Protein AF-A0A1M6U7M4-F1 (afdb_monomer_lite)

pLDDT: mean 81.3, std 14.47, range [47.41, 97.12]

Foldseek 3Di:
DVVVCVVVVHDPVVVVVVVVCVVVVNDDDPDPPPDDDDDDDDDDDDPVCPPPPPPPVPQDWDWDDDPPDIDTHGPPDDPVVVVVVVVVVPDDDD

Sequence (94 aa):
MNAIAERYDIRPNQLSAWRRLAKQGQLVLPPAELGEPVFAPLVICDPTETPELSDAKPQQVIRIVKGTTRIELSSDTSAGQIAAIVRTLEAPAC

Secondary structure (DSSP, 8-state):
-HHHHHHTT--HHHHHHHHHHHHTT--PPPP-TTSS-PPPP-----TT------------EEEEEETTEEEEEETT--HHHHHHHHHHHHSPP-

Organism: NCBI:txid391948

Structure (mmCIF, N/CA/C/O backbone):
data_AF-A0A1M6U7M4-F1
#
_entry.id   AF-A0A1M6U7M4-F1
#
loop_
_atom_site.group_PDB
_atom_site.id
_atom_site.type_symbol
_atom_site.label_atom_id
_atom_site.label_alt_id
_atom_site.label_comp_id
_atom_site.label_asym_id
_atom_site.label_entity_id
_atom_site.label_seq_id
_atom_site.pdbx_PDB_ins_code
_atom_site.Cartn_x
_atom_site.Cartn_y
_atom_site.Cartn_z
_atom_site.occupancy
_atom_site.B_iso_or_equiv
_atom_site.auth_seq_id
_atom_site.auth_comp_id
_atom_site.auth_asym_id
_atom_site.auth_atom_id
_atom_site.pdbx_PDB_model_num
ATOM 1 N N . MET A 1 1 ? 8.941 -14.054 1.263 1.00 62.78 1 MET A N 1
ATOM 2 C CA . MET A 1 1 ? 7.631 -13.815 0.608 1.00 62.78 1 MET A CA 1
ATOM 3 C C . MET A 1 1 ? 6.555 -13.435 1.614 1.00 62.78 1 MET A C 1
ATOM 5 O O . MET A 1 1 ? 5.881 -12.449 1.360 1.00 62.78 1 MET A O 1
ATOM 9 N N . ASN A 1 2 ? 6.429 -14.143 2.743 1.00 76.25 2 ASN A N 1
ATOM 10 C CA . ASN A 1 2 ? 5.388 -13.870 3.746 1.00 76.25 2 ASN A CA 1
ATOM 11 C C . ASN A 1 2 ? 5.404 -12.429 4.268 1.00 76.25 2 ASN A C 1
ATOM 13 O O . ASN A 1 2 ? 4.368 -11.789 4.235 1.00 76.25 2 ASN A O 1
ATOM 17 N N . ALA A 1 3 ? 6.576 -11.865 4.572 1.00 85.88 3 ALA A N 1
ATOM 18 C CA . ALA A 1 3 ? 6.670 -10.471 5.022 1.00 85.88 3 ALA A CA 1
ATOM 19 C C . ALA A 1 3 ? 6.124 -9.436 4.009 1.00 85.88 3 ALA A C 1
ATOM 21 O O . ALA A 1 3 ? 5.584 -8.410 4.406 1.00 85.88 3 ALA A O 1
ATOM 22 N N . ILE A 1 4 ? 6.247 -9.689 2.697 1.00 86.44 4 ILE A N 1
ATOM 23 C CA . ILE A 1 4 ? 5.675 -8.808 1.658 1.00 86.44 4 ILE A CA 1
ATOM 24 C C . ILE A 1 4 ? 4.162 -9.020 1.567 1.00 86.44 4 ILE A C 1
ATOM 26 O O . ILE A 1 4 ? 3.412 -8.057 1.475 1.00 86.44 4 ILE A O 1
ATOM 30 N N . ALA A 1 5 ? 3.724 -10.277 1.612 1.00 91.56 5 ALA A N 1
ATOM 31 C CA . ALA A 1 5 ? 2.313 -10.641 1.647 1.00 91.56 5 ALA A CA 1
ATOM 32 C C . ALA A 1 5 ? 1.590 -9.994 2.845 1.00 91.56 5 ALA A C 1
ATOM 34 O O . ALA A 1 5 ? 0.580 -9.334 2.651 1.00 91.56 5 ALA A O 1
ATOM 35 N N . GLU A 1 6 ? 2.157 -10.085 4.047 1.00 88.75 6 GLU A N 1
ATOM 36 C CA . GLU A 1 6 ? 1.637 -9.459 5.270 1.00 88.75 6 GLU A CA 1
ATOM 37 C C . GLU A 1 6 ? 1.612 -7.931 5.178 1.00 88.75 6 GLU A C 1
ATOM 39 O O . GLU A 1 6 ? 0.601 -7.314 5.498 1.00 88.75 6 GLU A O 1
ATOM 44 N N . ARG A 1 7 ? 2.695 -7.307 4.688 1.00 92.00 7 ARG A N 1
ATOM 45 C CA . ARG A 1 7 ? 2.786 -5.841 4.562 1.00 92.00 7 ARG A CA 1
ATOM 46 C C . ARG A 1 7 ? 1.682 -5.248 3.687 1.00 92.00 7 ARG A C 1
ATOM 48 O O . ARG A 1 7 ? 1.245 -4.132 3.945 1.00 92.00 7 ARG A O 1
ATOM 55 N N . TYR A 1 8 ? 1.282 -5.967 2.645 1.00 89.44 8 TYR A N 1
ATOM 56 C CA . TYR A 1 8 ? 0.309 -5.492 1.665 1.00 89.44 8 TYR A CA 1
ATOM 57 C C . TYR A 1 8 ? -1.038 -6.228 1.750 1.00 89.44 8 TYR A C 1
ATOM 59 O O . TYR A 1 8 ? -1.836 -6.117 0.825 1.00 89.44 8 TYR A O 1
ATOM 67 N N . ASP A 1 9 ? -1.277 -6.983 2.828 1.00 90.88 9 ASP A N 1
ATOM 68 C CA . ASP A 1 9 ? -2.494 -7.779 3.061 1.00 90.88 9 ASP A CA 1
ATOM 69 C C . ASP A 1 9 ? -2.887 -8.694 1.878 1.00 90.88 9 ASP A C 1
ATOM 71 O O . ASP A 1 9 ? -4.047 -8.866 1.505 1.00 90.88 9 ASP A O 1
ATOM 75 N N . ILE A 1 10 ? -1.883 -9.293 1.236 1.00 92.62 10 ILE A N 1
ATOM 76 C CA . ILE A 1 10 ? -2.053 -10.190 0.091 1.00 92.62 10 ILE A CA 1
ATOM 77 C C . ILE A 1 10 ? -1.752 -11.614 0.532 1.00 92.62 10 ILE A C 1
ATOM 79 O O . ILE A 1 10 ? -0.781 -11.877 1.234 1.00 92.62 10 ILE A O 1
ATOM 83 N N . ARG A 1 11 ? -2.521 -12.593 0.052 1.00 93.56 11 ARG A N 1
ATOM 84 C CA . ARG A 1 11 ? -2.240 -14.002 0.364 1.00 93.56 11 ARG A CA 1
ATOM 85 C C . ARG A 1 11 ? -0.889 -14.444 -0.236 1.00 93.56 11 ARG A C 1
ATOM 87 O O . ARG A 1 11 ? -0.639 -14.187 -1.416 1.00 93.56 11 ARG A O 1
ATOM 94 N N . PRO A 1 12 ? -0.047 -15.209 0.486 1.00 91.25 12 PRO A N 1
ATOM 95 C CA . PRO A 1 12 ? 1.244 -15.680 -0.037 1.00 91.25 12 PRO A CA 1
ATOM 96 C C . PRO A 1 12 ? 1.149 -16.479 -1.353 1.00 91.25 12 PRO A C 1
ATOM 98 O O . PRO A 1 12 ? 2.046 -16.423 -2.203 1.00 91.25 12 PRO A O 1
ATOM 101 N N . ASN A 1 13 ? 0.041 -17.202 -1.556 1.00 94.06 13 ASN A N 1
ATOM 102 C CA . ASN A 1 13 ? -0.219 -17.950 -2.788 1.00 94.06 13 ASN A CA 1
ATOM 103 C C . ASN A 1 13 ? -0.483 -17.035 -4.002 1.00 94.06 13 ASN A C 1
ATOM 105 O O . ASN A 1 13 ? -0.084 -17.383 -5.112 1.00 94.06 13 ASN A O 1
ATOM 109 N N . GLN A 1 14 ? -1.071 -15.852 -3.799 1.00 93.06 14 GLN A N 1
ATOM 110 C CA . GLN A 1 14 ? -1.259 -14.835 -4.839 1.00 93.06 14 GLN A CA 1
ATOM 111 C C . GLN A 1 14 ? 0.085 -14.272 -5.292 1.00 93.06 14 GLN A C 1
ATOM 113 O O . GLN A 1 14 ? 0.373 -14.269 -6.484 1.00 93.06 14 GLN A O 1
ATOM 118 N N . LEU A 1 15 ? 0.959 -13.911 -4.347 1.00 92.31 15 LEU A N 1
ATOM 119 C CA . LEU A 1 15 ? 2.302 -13.409 -4.655 1.00 92.31 15 LEU A CA 1
ATOM 120 C C . LEU A 1 15 ? 3.113 -14.427 -5.481 1.00 92.31 15 LEU A C 1
ATOM 122 O O . LEU A 1 15 ? 3.815 -14.082 -6.434 1.00 92.31 15 LEU A O 1
ATOM 126 N N . SER A 1 16 ? 2.972 -15.711 -5.145 1.00 90.88 16 SER A N 1
ATOM 127 C CA . SER A 1 16 ? 3.582 -16.817 -5.888 1.00 90.88 16 SER A CA 1
ATOM 128 C C . SER A 1 16 ? 3.002 -16.962 -7.299 1.00 90.88 16 SER A C 1
ATOM 130 O O . SER A 1 16 ? 3.761 -17.148 -8.256 1.00 90.88 16 SER A O 1
ATOM 132 N N . ALA A 1 17 ? 1.678 -16.849 -7.444 1.00 94.00 17 ALA A N 1
ATOM 133 C CA . ALA A 1 17 ? 0.998 -16.896 -8.734 1.00 94.00 17 ALA A CA 1
ATOM 134 C C . ALA A 1 17 ? 1.415 -15.725 -9.636 1.00 94.00 17 ALA A C 1
ATOM 136 O O . ALA A 1 17 ? 1.801 -15.951 -10.780 1.00 94.00 17 ALA A O 1
ATOM 137 N N . TRP A 1 18 ? 1.435 -14.498 -9.114 1.00 93.19 18 TRP A N 1
ATOM 138 C CA . TRP A 1 18 ? 1.865 -13.312 -9.857 1.00 93.19 18 TRP A CA 1
ATOM 139 C C . TRP A 1 18 ? 3.320 -13.406 -10.298 1.00 93.19 18 TRP A C 1
ATOM 141 O O . TRP A 1 18 ? 3.620 -13.126 -11.454 1.00 93.19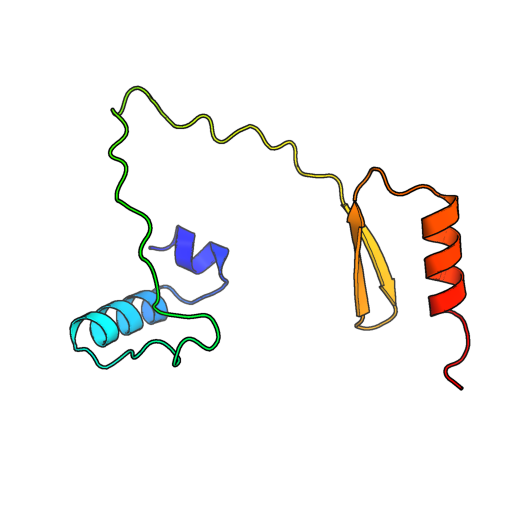 18 TRP A O 1
ATOM 151 N N . ARG A 1 19 ? 4.221 -13.901 -9.435 1.00 92.06 19 ARG A N 1
ATOM 152 C CA . ARG A 1 19 ? 5.623 -14.141 -9.817 1.00 92.06 19 ARG A CA 1
ATOM 153 C C . ARG A 1 19 ? 5.735 -15.099 -11.005 1.00 92.06 19 ARG A C 1
ATOM 155 O O . ARG A 1 19 ? 6.570 -14.887 -11.881 1.00 92.06 19 ARG A O 1
ATOM 162 N N . ARG A 1 20 ? 4.920 -16.160 -11.040 1.00 95.12 20 ARG A N 1
ATOM 163 C CA . ARG A 1 20 ? 4.877 -17.090 -12.178 1.00 95.12 20 ARG A CA 1
ATOM 164 C C . ARG A 1 20 ? 4.370 -16.394 -13.443 1.00 95.12 20 ARG A C 1
ATOM 166 O O . ARG A 1 20 ? 5.004 -16.534 -14.481 1.00 95.12 20 ARG A O 1
ATOM 173 N N . LEU A 1 21 ? 3.273 -15.644 -13.348 1.00 94.50 21 LEU A N 1
ATOM 174 C CA . LEU A 1 21 ? 2.684 -14.927 -14.485 1.00 94.50 21 LEU A CA 1
ATOM 175 C C . LEU A 1 21 ? 3.638 -13.869 -15.055 1.00 94.50 21 LEU A C 1
ATOM 177 O O . LEU A 1 21 ? 3.797 -13.785 -16.269 1.00 94.50 21 LEU A O 1
ATOM 181 N N . ALA A 1 22 ? 4.340 -13.130 -14.195 1.00 91.12 22 ALA A N 1
ATOM 182 C CA . ALA A 1 22 ? 5.347 -12.152 -14.602 1.00 91.12 22 ALA A CA 1
ATOM 183 C C . ALA A 1 22 ? 6.505 -12.806 -15.370 1.00 91.12 22 ALA A C 1
ATOM 185 O O . ALA A 1 22 ? 6.873 -12.339 -16.442 1.00 91.12 22 ALA A O 1
ATOM 186 N N . LYS A 1 23 ? 7.025 -13.946 -14.888 1.00 88.81 23 LYS A N 1
ATOM 187 C CA . LYS A 1 23 ? 8.046 -14.724 -15.617 1.00 88.81 23 LYS A CA 1
ATOM 188 C C . LYS A 1 23 ? 7.567 -15.214 -16.986 1.00 88.81 23 LYS A C 1
ATOM 190 O O . LYS A 1 23 ? 8.382 -15.403 -17.877 1.00 88.81 23 LYS A O 1
ATOM 195 N N . GLN A 1 24 ? 6.266 -15.452 -17.129 1.00 94.56 24 GLN A N 1
ATOM 196 C CA . GLN A 1 24 ? 5.633 -15.881 -18.377 1.00 94.56 24 GLN A CA 1
ATOM 197 C C . GLN A 1 24 ? 5.260 -14.699 -19.289 1.00 94.56 24 GLN A C 1
ATOM 199 O O . GLN A 1 24 ? 4.673 -14.925 -20.342 1.00 94.56 24 GLN A O 1
ATOM 204 N N . GLY A 1 25 ? 5.553 -13.453 -18.893 1.00 89.38 25 GLY A N 1
ATOM 205 C CA . GLY A 1 25 ? 5.172 -12.252 -19.643 1.00 89.38 25 GLY A CA 1
ATOM 206 C C . GLY A 1 25 ? 3.666 -11.970 -19.650 1.00 89.38 25 GLY A C 1
ATOM 207 O O . GLY A 1 25 ? 3.196 -11.152 -20.430 1.00 89.38 25 GLY A O 1
ATOM 208 N N . GLN A 1 26 ? 2.896 -12.644 -18.793 1.00 91.38 26 GLN A N 1
ATOM 209 C CA . GLN A 1 26 ? 1.434 -12.518 -18.724 1.00 91.38 26 GLN A CA 1
ATOM 210 C C . GLN A 1 26 ? 0.977 -11.415 -17.766 1.00 91.38 26 GLN A C 1
ATOM 212 O O . GLN A 1 26 ? -0.210 -11.107 -17.694 1.00 91.38 26 GLN A O 1
ATOM 217 N N . LEU A 1 27 ? 1.908 -10.839 -17.005 1.00 87.56 27 LEU A N 1
ATOM 218 C CA . LEU A 1 27 ? 1.659 -9.692 -16.148 1.00 87.56 27 LEU A CA 1
ATOM 219 C C . LEU A 1 27 ? 2.291 -8.466 -16.807 1.00 87.56 27 LEU A C 1
ATOM 221 O O . LEU A 1 27 ? 3.500 -8.261 -16.714 1.00 87.56 27 LEU A O 1
ATOM 225 N N . VAL A 1 28 ? 1.469 -7.699 -17.517 1.00 75.88 28 VAL A N 1
ATOM 226 C CA . VAL A 1 28 ? 1.887 -6.468 -18.194 1.00 75.88 28 VAL A CA 1
ATOM 227 C C . VA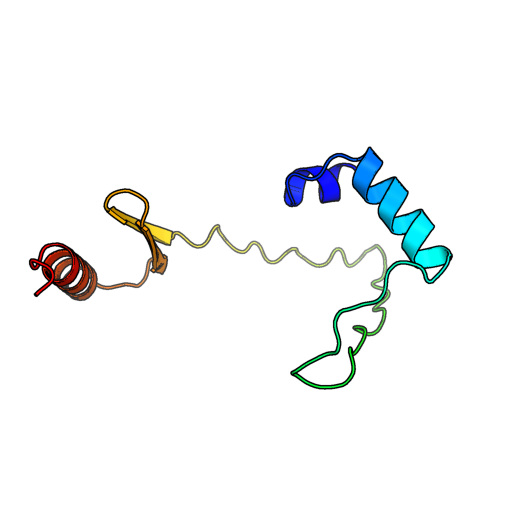L A 1 28 ? 1.693 -5.310 -17.223 1.00 75.88 28 VAL A C 1
ATOM 229 O O . VAL A 1 28 ? 0.640 -5.196 -16.592 1.00 75.88 28 VAL A O 1
ATOM 232 N N . LEU A 1 29 ? 2.718 -4.473 -17.065 1.00 73.50 29 LEU A N 1
ATOM 233 C CA . LEU A 1 29 ? 2.580 -3.239 -16.299 1.00 73.50 29 LEU A CA 1
ATOM 234 C C . LEU A 1 29 ? 1.619 -2.298 -17.043 1.00 73.50 29 LEU A C 1
ATOM 236 O O . LEU A 1 29 ? 1.656 -2.266 -18.275 1.00 73.50 29 LEU A O 1
ATOM 240 N N . PRO A 1 30 ? 0.766 -1.539 -16.333 1.00 74.38 30 PRO A N 1
ATOM 241 C CA . PRO A 1 30 ? -0.055 -0.521 -16.971 1.00 74.38 30 PRO A CA 1
ATOM 242 C C . PRO A 1 30 ? 0.817 0.397 -17.841 1.00 74.38 30 PRO A C 1
ATOM 244 O O . PRO A 1 30 ? 1.952 0.686 -17.442 1.00 74.38 30 PRO A O 1
ATOM 247 N N . PRO A 1 31 ? 0.318 0.860 -19.003 1.00 65.69 31 PRO A N 1
ATOM 248 C CA . PRO A 1 31 ? 1.002 1.880 -19.783 1.00 65.69 31 PRO A CA 1
ATOM 249 C C . PRO A 1 31 ? 1.314 3.053 -18.863 1.00 65.69 31 PRO A C 1
ATOM 251 O O . PRO A 1 31 ? 0.425 3.578 -18.193 1.00 65.69 31 PRO A O 1
ATOM 254 N N . ALA A 1 32 ? 2.587 3.407 -18.761 1.00 64.12 32 ALA A N 1
ATOM 255 C CA . ALA A 1 32 ? 2.996 4.416 -17.813 1.00 64.12 32 ALA A CA 1
ATOM 256 C C . ALA A 1 32 ? 2.553 5.790 -18.323 1.00 64.12 32 ALA A C 1
ATOM 258 O O . ALA A 1 32 ? 3.143 6.344 -19.248 1.00 64.12 32 ALA A O 1
ATOM 259 N N . GLU A 1 33 ? 1.520 6.356 -17.700 1.00 64.38 33 GLU A N 1
ATOM 260 C CA . GLU A 1 33 ? 1.066 7.726 -17.976 1.00 64.38 33 GLU A CA 1
ATOM 261 C C . GLU A 1 33 ? 2.160 8.776 -17.677 1.00 64.38 33 GLU A C 1
ATOM 263 O O . GLU A 1 33 ? 2.060 9.920 -18.108 1.00 64.38 33 GLU A O 1
ATOM 268 N N . LEU A 1 34 ? 3.229 8.377 -16.969 1.00 62.34 34 LEU A N 1
ATOM 269 C CA . LEU A 1 34 ? 4.314 9.226 -16.468 1.00 62.34 34 LEU A CA 1
ATOM 270 C C . LEU A 1 34 ? 5.708 8.902 -17.059 1.00 62.34 34 LEU A C 1
ATOM 272 O O . LEU A 1 34 ? 6.714 9.340 -16.506 1.00 62.34 34 LEU A O 1
ATOM 276 N N . GLY A 1 35 ? 5.789 8.174 -18.181 1.00 67.25 35 GLY A N 1
ATOM 277 C CA . GLY A 1 35 ? 7.057 7.842 -18.862 1.00 67.25 35 GLY A CA 1
ATOM 278 C C . GLY A 1 35 ? 7.561 6.418 -18.597 1.00 67.25 35 GLY A C 1
ATOM 279 O O . GLY A 1 35 ? 6.978 5.694 -17.800 1.00 67.25 35 GLY A O 1
ATOM 280 N N . GLU A 1 36 ? 8.613 5.978 -19.299 1.00 69.81 36 GLU A N 1
ATOM 281 C CA . GLU A 1 36 ? 9.085 4.585 -19.216 1.00 69.81 36 GLU A CA 1
ATOM 282 C C . GLU A 1 36 ? 9.359 4.148 -17.763 1.00 69.81 36 GLU A C 1
ATOM 284 O O . GLU A 1 36 ? 10.001 4.886 -17.011 1.00 69.81 36 GLU A O 1
ATOM 289 N N . PRO A 1 37 ? 8.891 2.957 -17.339 1.00 65.56 37 PRO A N 1
ATOM 290 C CA . PRO A 1 37 ? 9.139 2.470 -15.991 1.00 65.56 37 PRO A CA 1
ATOM 291 C C . PRO A 1 37 ? 10.643 2.247 -15.790 1.00 65.56 37 PRO A C 1
ATOM 293 O O . PRO A 1 37 ? 11.230 1.318 -16.343 1.00 65.56 37 PRO A O 1
ATOM 296 N N . VAL A 1 38 ? 11.269 3.101 -14.980 1.00 71.06 38 VAL A N 1
ATOM 297 C CA . VAL A 1 38 ? 12.685 2.982 -14.625 1.00 71.06 38 VAL A CA 1
ATOM 298 C C . VAL A 1 38 ? 12.821 2.048 -13.426 1.00 71.06 38 VAL A C 1
ATOM 300 O O . VAL A 1 38 ? 12.226 2.271 -12.371 1.00 71.06 38 VAL A O 1
ATOM 303 N N . PHE A 1 39 ? 13.626 0.997 -13.570 1.00 76.44 39 PHE A N 1
ATOM 304 C CA . PHE A 1 39 ? 14.030 0.172 -12.435 1.00 76.44 39 PHE A CA 1
ATOM 305 C C . PHE A 1 39 ? 15.118 0.894 -11.640 1.00 76.44 39 PHE A C 1
ATOM 307 O O . PHE A 1 39 ? 16.085 1.393 -12.216 1.00 76.44 39 PHE A O 1
ATOM 314 N N . ALA A 1 40 ? 14.986 0.923 -10.312 1.00 79.56 40 ALA A N 1
ATOM 315 C CA . ALA A 1 40 ? 16.066 1.404 -9.460 1.00 79.56 40 ALA A CA 1
ATOM 316 C C . ALA A 1 40 ? 17.311 0.509 -9.650 1.00 79.56 40 ALA A C 1
ATOM 318 O O . ALA A 1 40 ? 17.172 -0.721 -9.646 1.00 79.56 40 ALA A O 1
ATOM 319 N N . PRO A 1 41 ? 18.514 1.086 -9.825 1.00 77.25 41 PRO A N 1
ATOM 320 C CA . PRO A 1 41 ? 19.739 0.308 -9.955 1.00 77.25 41 PRO A CA 1
ATOM 321 C C . PRO A 1 41 ? 19.988 -0.524 -8.692 1.00 77.25 41 PRO A C 1
ATOM 323 O O . PRO A 1 41 ? 19.757 -0.070 -7.571 1.00 77.25 41 PRO A O 1
ATOM 326 N N . LEU A 1 42 ? 20.455 -1.761 -8.880 1.00 78.88 42 LEU A N 1
ATOM 327 C CA . LEU A 1 42 ? 20.784 -2.665 -7.782 1.00 78.88 42 LEU A CA 1
ATOM 328 C C . LEU A 1 42 ? 22.018 -2.131 -7.042 1.00 78.88 42 LEU A C 1
ATOM 330 O O . LEU A 1 42 ? 23.124 -2.168 -7.576 1.00 78.88 42 LEU A O 1
ATOM 334 N N . VAL A 1 43 ? 21.828 -1.654 -5.814 1.00 80.25 43 VAL A N 1
ATOM 335 C CA . VAL A 1 43 ? 22.928 -1.285 -4.917 1.00 80.25 43 VAL A CA 1
ATOM 336 C C . VAL A 1 43 ? 23.253 -2.501 -4.055 1.00 80.25 43 VAL A C 1
ATOM 338 O O . VAL A 1 43 ? 22.424 -2.943 -3.260 1.00 80.25 43 VAL A O 1
ATOM 341 N N . ILE A 1 44 ? 24.438 -3.081 -4.248 1.00 77.44 44 ILE A N 1
ATOM 342 C CA . ILE A 1 44 ? 24.953 -4.153 -3.390 1.00 77.44 44 ILE A CA 1
ATOM 343 C C . ILE A 1 44 ? 25.660 -3.472 -2.220 1.00 77.44 44 ILE A C 1
ATOM 345 O O . ILE A 1 44 ? 26.748 -2.931 -2.399 1.00 77.44 44 ILE A O 1
ATOM 349 N N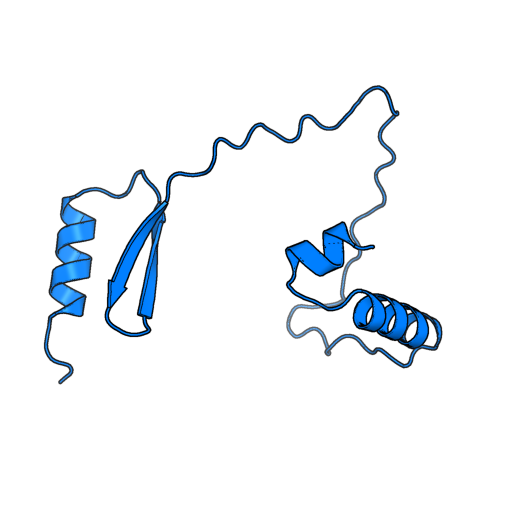 . CYS A 1 45 ? 25.027 -3.462 -1.050 1.00 68.38 45 CYS A N 1
ATOM 350 C CA . CYS A 1 45 ? 25.675 -3.050 0.192 1.00 68.38 45 CYS A CA 1
ATOM 351 C C . CYS A 1 45 ? 26.475 -4.235 0.748 1.00 68.38 45 CYS A C 1
ATOM 353 O O . CYS A 1 45 ? 25.978 -5.367 0.742 1.00 68.38 45 CYS A O 1
ATOM 355 N N . ASP A 1 46 ? 27.695 -3.988 1.226 1.00 73.50 46 ASP A N 1
ATOM 356 C CA . ASP A 1 46 ? 28.448 -4.994 1.974 1.00 73.50 46 ASP A CA 1
ATOM 357 C C . ASP A 1 46 ? 27.652 -5.410 3.226 1.00 73.50 46 ASP A C 1
ATOM 359 O O . ASP A 1 46 ? 27.006 -4.568 3.849 1.00 73.50 46 ASP A O 1
ATOM 363 N N . PRO A 1 47 ? 27.685 -6.691 3.644 1.00 59.56 47 PRO A N 1
ATOM 364 C CA . PRO A 1 47 ? 26.851 -7.203 4.740 1.00 59.56 47 PRO A CA 1
ATOM 365 C C . PRO A 1 47 ? 27.131 -6.545 6.102 1.00 59.56 47 PRO A C 1
ATOM 367 O O . PRO A 1 47 ? 26.371 -6.739 7.048 1.00 59.56 47 PRO A O 1
ATOM 370 N N . THR A 1 48 ? 28.223 -5.790 6.213 1.00 59.31 48 THR A N 1
ATOM 371 C CA . THR A 1 48 ? 28.600 -5.007 7.396 1.00 59.31 48 THR A CA 1
ATOM 372 C C . THR A 1 48 ? 27.904 -3.649 7.448 1.00 59.31 48 THR A C 1
ATOM 374 O O . THR A 1 48 ? 27.728 -3.093 8.528 1.00 59.31 48 THR A O 1
ATOM 377 N N . GLU A 1 49 ? 27.463 -3.139 6.302 1.00 55.81 49 GLU A N 1
ATOM 378 C CA . GLU A 1 49 ? 26.602 -1.970 6.196 1.00 55.81 49 GLU A CA 1
ATOM 379 C C . GLU A 1 49 ? 25.171 -2.473 6.074 1.00 55.81 49 GLU A C 1
ATOM 381 O O . GLU A 1 49 ? 24.533 -2.444 5.020 1.00 55.81 49 GLU A O 1
ATOM 386 N N . THR A 1 50 ? 24.645 -2.952 7.203 1.00 52.72 50 THR A N 1
ATOM 387 C CA . THR A 1 50 ? 23.199 -2.869 7.397 1.00 52.72 50 THR A CA 1
ATOM 388 C C . THR A 1 50 ? 22.871 -1.406 7.117 1.00 52.72 50 THR A C 1
ATOM 390 O O . THR A 1 50 ? 23.442 -0.557 7.808 1.00 52.72 50 THR A O 1
ATOM 393 N N . PRO A 1 51 ? 22.031 -1.068 6.119 1.00 52.38 51 PRO A N 1
ATOM 394 C CA . PRO A 1 51 ? 21.493 0.273 6.070 1.00 52.38 51 PRO A CA 1
ATOM 395 C C . PRO A 1 51 ? 20.898 0.437 7.451 1.00 52.38 51 PRO A C 1
ATOM 397 O O . PRO A 1 51 ? 20.053 -0.380 7.837 1.00 52.38 51 PRO A O 1
ATOM 400 N N . GLU A 1 52 ? 21.397 1.394 8.233 1.00 50.84 52 GLU A N 1
ATOM 401 C CA . GLU A 1 52 ? 20.623 1.841 9.367 1.00 50.84 52 GLU A CA 1
ATOM 402 C C . GLU A 1 52 ? 19.285 2.169 8.728 1.00 50.84 52 GLU A C 1
ATOM 404 O O . GLU A 1 52 ? 19.178 3.080 7.901 1.00 50.84 52 GLU A O 1
ATOM 409 N N . LEU A 1 53 ? 18.299 1.296 8.966 1.00 52.22 53 LEU A N 1
ATOM 410 C CA . LEU A 1 53 ? 16.909 1.623 8.787 1.00 52.22 53 LEU A CA 1
ATOM 411 C C . LEU A 1 53 ? 16.833 2.846 9.657 1.00 52.22 53 LEU A C 1
ATOM 413 O O . LEU A 1 53 ? 16.822 2.689 10.877 1.00 52.22 53 LEU A O 1
ATOM 417 N N . SER A 1 54 ? 16.986 4.019 9.025 1.00 48.97 54 SER A N 1
ATOM 418 C CA . SER A 1 54 ? 16.950 5.299 9.696 1.00 48.97 54 SER A CA 1
ATOM 419 C C . SER A 1 54 ? 15.800 5.127 10.644 1.00 48.97 54 SER A C 1
ATOM 421 O O . SER A 1 54 ? 14.720 4.729 10.186 1.00 48.97 54 SER A O 1
ATOM 423 N N . ASP A 1 55 ? 16.112 5.200 11.937 1.00 47.41 55 ASP A N 1
ATOM 424 C CA . ASP A 1 55 ? 15.164 5.040 13.019 1.00 47.41 55 ASP A CA 1
ATOM 425 C C . ASP A 1 55 ? 14.209 6.214 12.841 1.00 47.41 55 ASP A C 1
ATOM 427 O O . ASP A 1 55 ? 14.344 7.292 13.421 1.00 47.41 55 ASP A O 1
ATOM 431 N N . ALA A 1 56 ? 13.327 6.057 11.857 1.00 52.25 56 ALA A N 1
ATOM 432 C CA . ALA A 1 56 ? 12.317 6.975 11.432 1.00 52.25 56 ALA A CA 1
ATOM 433 C C . ALA A 1 56 ? 11.286 6.762 12.508 1.00 52.25 56 ALA A C 1
ATOM 435 O O . ALA A 1 56 ? 10.311 6.025 12.346 1.00 52.25 56 ALA A O 1
ATOM 436 N N . LYS A 1 57 ? 11.624 7.345 13.662 1.00 57.81 57 LYS A N 1
ATOM 437 C CA . LYS A 1 57 ? 10.805 7.511 14.837 1.00 57.81 57 LYS A CA 1
ATOM 438 C C . LYS A 1 57 ? 9.390 7.659 14.309 1.00 57.81 57 LYS A C 1
ATOM 440 O O . LYS A 1 57 ? 9.202 8.547 13.470 1.00 57.81 57 LYS A O 1
ATOM 445 N N . PRO A 1 58 ? 8.459 6.758 14.675 1.00 56.28 58 PRO A N 1
ATOM 446 C CA . PRO A 1 58 ? 7.163 6.677 14.020 1.00 56.28 58 PRO A CA 1
ATOM 447 C C . PRO A 1 58 ? 6.617 8.092 13.932 1.00 56.28 58 PRO A C 1
ATOM 449 O O . PRO A 1 58 ? 6.440 8.724 14.977 1.00 56.28 58 PRO A O 1
ATOM 452 N N . GLN A 1 59 ? 6.493 8.623 12.707 1.00 64.50 59 GLN A N 1
ATOM 453 C CA . GLN A 1 59 ? 6.022 9.988 12.506 1.00 64.50 59 GLN A CA 1
ATOM 454 C C . GLN A 1 59 ? 4.673 10.043 13.200 1.00 64.50 59 GLN A C 1
ATOM 456 O O . GLN A 1 59 ? 3.728 9.360 12.799 1.00 64.50 59 GLN A O 1
ATOM 461 N N . GLN A 1 60 ? 4.624 10.747 14.331 1.00 77.06 60 GLN A N 1
ATOM 462 C CA . GLN 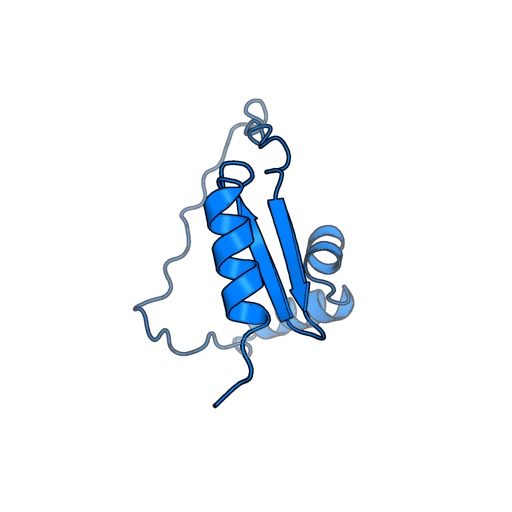A 1 60 ? 3.395 10.874 15.084 1.00 77.06 60 GLN A CA 1
ATOM 463 C C . GLN A 1 60 ? 2.438 11.626 14.168 1.00 77.06 60 GLN A C 1
ATOM 465 O O . GLN A 1 60 ? 2.665 12.776 13.813 1.00 77.06 60 GLN A O 1
ATOM 470 N N . VAL A 1 61 ? 1.402 10.936 13.713 1.00 88.69 61 VAL A N 1
ATOM 471 C CA . VAL A 1 61 ? 0.393 11.513 12.833 1.00 88.69 61 VAL A CA 1
ATOM 472 C C . VAL A 1 61 ? -0.848 11.822 13.651 1.00 88.69 61 VAL A C 1
ATOM 474 O O . VAL A 1 61 ? -1.352 10.982 14.401 1.00 88.69 61 VAL A O 1
ATOM 477 N N . ILE A 1 62 ? -1.343 13.045 13.509 1.00 91.19 62 ILE A N 1
ATOM 478 C CA . ILE A 1 62 ? -2.629 13.469 14.049 1.00 91.19 62 ILE A CA 1
ATOM 479 C C . ILE A 1 62 ? -3.694 13.028 13.053 1.00 91.19 62 ILE A C 1
ATOM 481 O O . ILE A 1 62 ? -3.563 13.226 11.848 1.00 91.19 62 ILE A O 1
ATOM 485 N N . ARG A 1 63 ? -4.764 12.412 13.547 1.00 93.00 63 ARG A N 1
ATOM 486 C CA . ARG A 1 63 ? -5.773 11.792 12.695 1.00 93.00 63 ARG A CA 1
ATOM 487 C C . ARG A 1 63 ? -7.161 12.320 13.010 1.00 93.00 63 ARG A C 1
ATOM 489 O O . ARG A 1 63 ? -7.640 12.164 14.129 1.00 93.00 63 ARG A O 1
ATOM 496 N N . ILE A 1 64 ? -7.8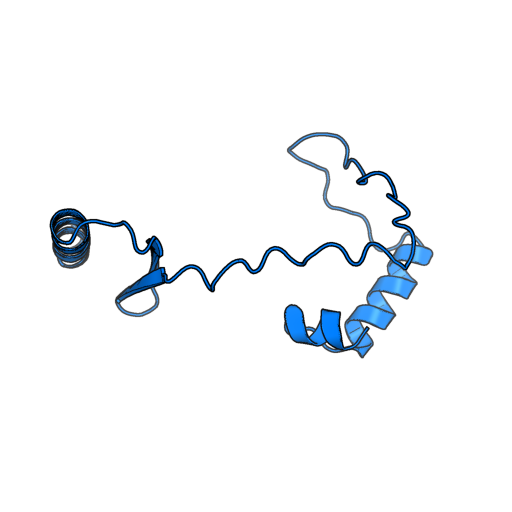12 12.884 11.998 1.00 93.62 64 ILE A N 1
ATOM 497 C CA . ILE A 1 64 ? -9.195 13.364 12.065 1.00 93.62 64 ILE A CA 1
ATOM 498 C C . ILE A 1 64 ? -10.088 12.361 11.327 1.00 93.62 64 ILE A C 1
ATOM 500 O O . ILE A 1 64 ? -9.781 11.965 10.201 1.00 93.62 64 ILE A O 1
ATOM 504 N N . VAL A 1 65 ? -11.185 11.934 11.957 1.00 93.69 65 VAL A N 1
ATOM 505 C CA . VAL A 1 65 ? -12.124 10.946 11.398 1.00 93.69 65 VAL A CA 1
ATOM 506 C C . VAL A 1 65 ? -13.539 11.521 11.395 1.00 93.69 65 VAL A C 1
ATOM 508 O O . VAL A 1 65 ? -14.043 11.909 12.445 1.00 93.69 65 VAL A O 1
ATOM 511 N N . LYS A 1 66 ? -14.188 11.542 10.223 1.00 89.38 66 LYS A N 1
ATOM 512 C CA . LYS A 1 66 ? -15.605 11.905 10.050 1.00 89.38 66 LYS A CA 1
ATOM 513 C C . LYS A 1 66 ? -16.297 10.848 9.188 1.00 89.38 66 LYS A C 1
ATOM 515 O O . LYS A 1 66 ? -16.095 10.806 7.976 1.00 89.38 66 LYS A O 1
ATOM 520 N N . GLY A 1 67 ? -17.119 9.998 9.803 1.00 87.94 67 GLY A N 1
ATOM 521 C CA . GLY A 1 67 ? -17.750 8.871 9.110 1.00 87.94 67 GLY A CA 1
ATOM 522 C C . GLY A 1 67 ? -16.697 7.940 8.503 1.00 87.94 67 GLY A C 1
ATOM 523 O O . GLY A 1 67 ? -15.854 7.407 9.220 1.00 87.94 67 GLY A O 1
ATOM 524 N N . THR A 1 68 ? -16.724 7.777 7.179 1.00 89.19 68 THR A N 1
ATOM 525 C CA . THR A 1 68 ? -15.742 6.983 6.420 1.00 89.19 68 THR A CA 1
ATOM 526 C C . THR A 1 68 ? -14.506 7.779 5.995 1.00 89.19 68 THR A C 1
ATOM 528 O O . THR A 1 68 ? -13.552 7.194 5.486 1.00 89.19 68 THR A O 1
ATOM 531 N N . THR A 1 69 ? -14.499 9.101 6.182 1.00 87.38 69 THR A N 1
ATOM 532 C CA . THR A 1 69 ? -13.382 9.962 5.786 1.00 87.38 69 THR A CA 1
ATOM 533 C C . THR A 1 69 ? -12.331 10.010 6.885 1.00 87.38 69 THR A C 1
ATOM 535 O O . THR A 1 69 ? -12.636 10.263 8.054 1.00 87.38 69 THR A O 1
ATOM 538 N N . ARG A 1 70 ? -11.073 9.813 6.490 1.00 93.56 70 ARG A N 1
ATOM 539 C CA . ARG A 1 70 ? -9.900 9.869 7.360 1.00 93.56 70 ARG A CA 1
ATOM 540 C C . ARG A 1 70 ? -8.902 10.861 6.784 1.00 93.56 70 ARG A C 1
ATOM 542 O O . ARG A 1 70 ? -8.528 10.744 5.623 1.00 93.56 70 ARG A O 1
ATOM 549 N N . ILE A 1 71 ? -8.474 11.808 7.608 1.00 93.81 71 ILE A N 1
ATOM 550 C CA . ILE A 1 71 ? -7.460 12.800 7.253 1.00 93.81 71 ILE A CA 1
ATOM 551 C C . ILE A 1 71 ? -6.280 12.609 8.197 1.00 93.81 71 ILE A C 1
ATOM 553 O O . ILE A 1 71 ? -6.459 12.570 9.417 1.00 93.81 71 ILE A O 1
ATOM 557 N N . GLU A 1 72 ? -5.090 12.464 7.624 1.00 94.12 72 GLU A N 1
ATOM 558 C CA . GLU A 1 72 ? -3.840 12.317 8.364 1.00 94.12 72 GLU A CA 1
ATOM 559 C C . GLU A 1 72 ? -3.028 13.600 8.230 1.00 94.12 72 GLU A C 1
ATOM 561 O O . GLU A 1 72 ? -2.849 14.132 7.136 1.00 94.12 72 GLU A O 1
ATOM 566 N N . LEU A 1 73 ? -2.598 14.117 9.372 1.00 92.88 73 LEU A N 1
ATOM 567 C CA . LEU A 1 73 ? -1.879 15.369 9.518 1.00 92.88 73 LEU A CA 1
ATOM 568 C C . LEU A 1 73 ? -0.561 15.084 10.233 1.00 92.88 73 LEU A C 1
ATOM 570 O O . LEU A 1 73 ? -0.483 14.206 11.094 1.00 92.88 73 LEU A O 1
ATOM 574 N N . SER A 1 74 ? 0.475 15.839 9.894 1.00 90.38 74 SER A N 1
ATOM 575 C CA . SER A 1 74 ? 1.769 15.736 10.568 1.00 90.38 74 SER A CA 1
ATOM 576 C C . SER A 1 74 ? 1.683 16.245 12.018 1.00 90.38 74 SER A C 1
ATOM 578 O O . SER A 1 74 ? 0.865 17.119 12.324 1.00 90.38 74 SER A O 1
ATOM 580 N N . SER A 1 75 ? 2.515 15.719 12.926 1.00 87.56 75 SER A N 1
ATOM 581 C CA . SER A 1 75 ? 2.569 16.136 14.343 1.00 87.56 75 SER A CA 1
ATOM 582 C C . SER A 1 75 ? 2.911 17.609 14.558 1.00 87.56 75 SER A C 1
ATOM 584 O O . SER A 1 75 ? 2.646 18.140 15.631 1.00 87.56 75 SER A O 1
ATOM 586 N N . ASP A 1 76 ? 3.520 18.262 13.571 1.00 91.38 76 ASP A N 1
ATOM 587 C CA . ASP A 1 76 ? 3.849 19.691 13.599 1.00 91.38 76 ASP A CA 1
ATOM 588 C C . ASP A 1 76 ? 2.659 20.596 13.226 1.00 91.38 76 ASP A C 1
ATOM 590 O O . ASP A 1 76 ? 2.769 21.822 13.282 1.00 91.38 76 ASP A O 1
ATOM 594 N N . THR A 1 77 ? 1.500 20.017 12.890 1.00 93.50 77 THR A N 1
ATOM 595 C CA . THR A 1 77 ? 0.297 20.789 12.566 1.00 93.50 77 THR A CA 1
ATOM 596 C C . THR A 1 77 ? -0.180 21.576 13.786 1.00 93.50 77 THR A C 1
ATOM 598 O O . THR A 1 77 ? -0.474 21.016 14.843 1.00 93.50 77 THR A O 1
ATOM 601 N 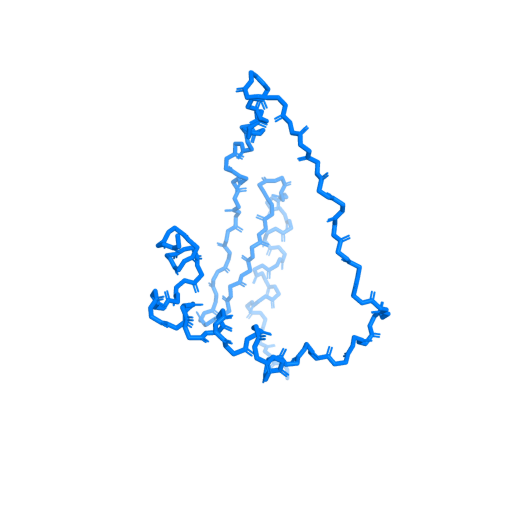N . SER A 1 78 ? -0.323 22.893 13.631 1.00 95.56 78 SER A N 1
ATOM 602 C CA . SER A 1 78 ? -0.774 23.763 14.720 1.00 95.56 78 SER A CA 1
ATOM 603 C C . SER A 1 78 ? -2.228 23.487 15.132 1.00 95.56 78 SER A C 1
ATOM 605 O O . SER A 1 78 ? -3.095 23.199 14.301 1.00 95.56 78 SER A O 1
ATOM 607 N N . ALA A 1 79 ? -2.541 23.675 16.419 1.00 94.69 79 ALA A N 1
ATOM 608 C CA . ALA A 1 79 ? -3.906 23.527 16.938 1.00 94.69 79 ALA A CA 1
ATOM 609 C C . ALA A 1 79 ? -4.925 24.430 16.214 1.00 94.69 79 ALA A C 1
ATOM 611 O O . ALA A 1 79 ? -6.068 24.030 15.992 1.00 94.69 79 ALA A O 1
ATOM 612 N N . GLY A 1 80 ? -4.507 25.630 15.792 1.00 97.12 80 GLY A N 1
ATOM 613 C CA . GLY A 1 80 ? -5.352 26.551 15.029 1.00 97.12 80 GLY A CA 1
ATOM 614 C C . GLY A 1 80 ? -5.753 26.000 13.658 1.00 97.12 80 GLY A C 1
ATOM 615 O O . GLY A 1 80 ? -6.915 26.119 13.268 1.00 97.12 80 GLY A O 1
ATOM 616 N N . GLN A 1 81 ? -4.824 25.347 12.953 1.00 95.00 81 GLN A N 1
ATOM 617 C CA . GLN A 1 81 ? -5.105 24.695 11.670 1.00 95.00 81 GLN A CA 1
ATOM 618 C C . GLN A 1 81 ? -6.002 23.471 11.843 1.00 95.00 81 GLN A C 1
ATOM 620 O O . GLN A 1 81 ? -6.952 23.311 11.081 1.00 95.00 81 GLN A O 1
ATOM 625 N N . ILE A 1 82 ? -5.769 22.659 12.877 1.00 95.69 82 ILE A N 1
ATOM 626 C CA . ILE A 1 82 ? -6.641 21.522 13.207 1.00 95.69 82 ILE A CA 1
ATOM 627 C C . ILE A 1 82 ? -8.072 22.015 13.455 1.00 95.69 82 ILE A C 1
ATOM 629 O O . ILE A 1 82 ? -9.013 21.507 12.849 1.00 95.69 82 ILE A O 1
ATOM 633 N N . ALA A 1 83 ? -8.247 23.053 14.279 1.00 95.69 83 ALA A N 1
ATOM 634 C CA . ALA A 1 83 ? -9.560 23.632 14.555 1.00 95.69 83 ALA A CA 1
ATOM 635 C C . ALA A 1 83 ? -10.231 24.208 13.296 1.00 95.69 83 ALA A C 1
ATOM 637 O O . ALA A 1 83 ? -11.444 24.087 13.134 1.00 95.69 83 ALA A O 1
ATOM 638 N N . ALA A 1 84 ? -9.461 24.824 12.394 1.00 96.00 84 ALA A N 1
ATOM 639 C CA . ALA A 1 84 ? -9.980 25.311 11.120 1.00 96.00 84 ALA A CA 1
ATOM 640 C C . ALA A 1 84 ? -10.474 24.162 10.227 1.00 96.00 84 ALA A C 1
ATOM 642 O O . ALA A 1 84 ? -11.587 24.241 9.715 1.00 96.00 84 ALA A O 1
ATOM 643 N N . ILE A 1 85 ? -9.697 23.080 10.105 1.00 94.12 85 ILE A N 1
ATOM 644 C CA . ILE A 1 85 ? -10.080 21.884 9.343 1.00 94.12 85 ILE A CA 1
ATOM 645 C C . ILE A 1 85 ? -11.357 21.272 9.922 1.00 94.12 85 ILE A C 1
ATOM 647 O O . ILE A 1 85 ? -12.295 21.015 9.174 1.00 94.12 85 ILE A O 1
ATOM 651 N N . VAL A 1 86 ? -11.430 21.089 11.245 1.00 94.75 86 VAL A N 1
ATOM 652 C CA . VAL A 1 86 ? -12.621 20.532 11.907 1.00 94.75 86 VAL A CA 1
ATOM 653 C C . VAL A 1 86 ? -13.853 21.397 11.643 1.00 94.75 86 VAL A C 1
ATOM 655 O O . VAL A 1 86 ? -14.876 20.864 11.227 1.00 94.75 86 VAL A O 1
ATOM 658 N N . ARG A 1 87 ? -13.755 22.727 11.783 1.00 94.00 87 ARG A N 1
ATOM 659 C CA . ARG A 1 87 ? -14.877 23.631 11.473 1.00 94.00 87 ARG A CA 1
ATOM 660 C C . ARG A 1 87 ? -15.348 23.507 10.027 1.00 94.00 87 ARG A C 1
ATOM 662 O O . ARG A 1 87 ? -16.549 23.468 9.787 1.00 94.00 87 ARG A O 1
ATOM 669 N N . THR A 1 88 ? -14.424 23.422 9.072 1.00 92.94 88 THR A N 1
ATOM 670 C CA . THR A 1 88 ? -14.771 23.219 7.658 1.00 92.94 88 THR A CA 1
ATOM 671 C C . THR A 1 88 ? -15.449 21.872 7.436 1.00 92.94 88 THR A C 1
ATOM 673 O O . THR A 1 88 ? -16.398 21.785 6.665 1.00 92.94 88 THR A O 1
ATOM 676 N N . LEU A 1 89 ? -15.002 20.820 8.125 1.00 91.06 89 LEU A N 1
ATOM 677 C CA . LEU A 1 89 ? -15.639 19.511 8.045 1.00 91.06 89 LEU A CA 1
ATOM 678 C C . LEU A 1 89 ? -17.047 19.515 8.640 1.00 91.06 89 LEU A C 1
ATOM 680 O O . LEU A 1 89 ? -17.872 18.741 8.173 1.00 91.06 89 LEU A O 1
ATOM 684 N N . GLU A 1 90 ? -17.340 20.327 9.654 1.00 88.19 90 GLU A N 1
ATOM 685 C CA . GLU A 1 90 ? -18.679 20.412 10.256 1.00 88.19 90 GLU A CA 1
ATOM 686 C C . GLU A 1 90 ? -19.652 21.314 9.497 1.00 88.19 90 GLU A C 1
ATOM 688 O O . GLU A 1 90 ? -20.862 21.188 9.690 1.00 88.19 90 GLU A O 1
ATOM 693 N N . ALA A 1 91 ? -19.156 22.182 8.613 1.00 85.81 91 ALA A N 1
ATOM 694 C CA . ALA A 1 91 ? -20.021 22.997 7.776 1.00 85.81 91 ALA A CA 1
ATOM 695 C C . ALA A 1 91 ? -20.957 22.094 6.943 1.00 85.81 91 ALA A C 1
ATOM 697 O O . ALA A 1 91 ? -20.506 21.090 6.375 1.00 85.81 91 ALA A O 1
ATOM 698 N N . PRO A 1 92 ? -22.265 22.408 6.880 1.00 77.06 92 PRO A N 1
ATOM 699 C CA . PRO A 1 92 ? -23.188 21.665 6.039 1.00 77.06 92 PRO A CA 1
ATOM 700 C C . PRO A 1 92 ? -22.721 21.753 4.584 1.00 77.06 92 PRO A C 1
ATOM 702 O O . PRO A 1 92 ? -22.319 22.819 4.118 1.00 77.06 92 PRO A O 1
ATOM 705 N N . ALA A 1 93 ? -22.755 20.623 3.878 1.00 70.56 93 ALA A N 1
ATOM 706 C CA . ALA A 1 93 ? -22.562 20.633 2.436 1.00 70.56 93 ALA A CA 1
ATOM 707 C C . ALA A 1 93 ? -23.715 21.441 1.823 1.00 70.56 93 ALA A C 1
ATOM 709 O O . ALA A 1 93 ? -24.877 21.092 2.045 1.00 70.56 93 ALA A O 1
ATOM 710 N N . CYS A 1 94 ? -23.384 22.546 1.152 1.00 56.44 94 CYS A N 1
ATOM 711 C CA . CYS A 1 94 ? -24.339 23.328 0.370 1.00 56.44 94 CYS A CA 1
ATOM 712 C C . CYS A 1 94 ? -24.893 22.518 -0.804 1.00 56.44 94 CYS A C 1
ATOM 714 O O . CYS A 1 94 ? -24.119 21.719 -1.383 1.00 56.44 94 CYS A O 1
#

Radius of gyration: 21.28 Å; chains: 1; bounding box: 53×44×37 Å